Protein AF-A0A932W534-F1 (afdb_monomer)

Mean predicted aligned error: 8.7 Å

Sequence (85 aa):
MSPQLLMNRLLRVILVLLCFELGVILVLIPWSAFWERNFFVDRYPQMIPVLLNSYLRGGISGLGLLDIWIAGALLRRRRRSSRVP

Secondary structure (DSSP, 8-state):
--HHHHHHHHHHHHHHHHHHHHHHHHHHGGGSHHHHSSHHHHH-GGGHHHHT-HHHHHHHHHHHHHHHHHHHHHHHHHHGGG---

Structure (mmCIF, N/CA/C/O backbone):
data_AF-A0A932W534-F1
#
_entry.id   AF-A0A932W534-F1
#
loop_
_atom_site.group_PDB
_atom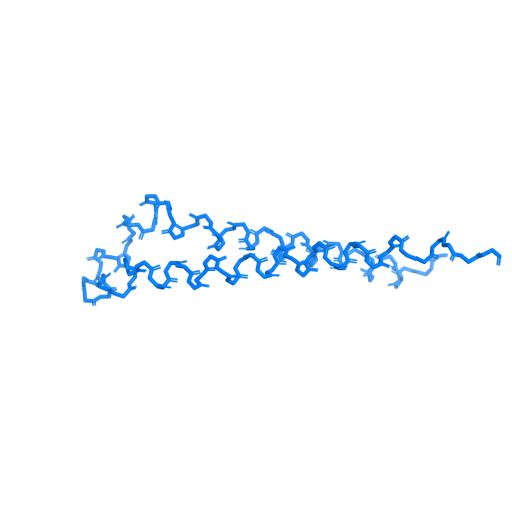_site.id
_atom_site.type_symbol
_atom_site.label_atom_id
_atom_site.label_alt_id
_atom_site.label_comp_id
_atom_site.label_asym_id
_atom_site.label_entity_id
_atom_site.label_seq_id
_atom_site.pdbx_PDB_ins_code
_atom_site.Cartn_x
_atom_site.Cartn_y
_atom_site.Cartn_z
_atom_site.occupancy
_atom_site.B_iso_or_equiv
_atom_site.auth_seq_id
_atom_site.auth_comp_id
_atom_site.auth_asym_id
_atom_site.auth_atom_id
_atom_site.pdbx_PDB_model_num
ATOM 1 N N . MET A 1 1 ? -10.334 3.057 34.601 1.00 55.16 1 MET A N 1
ATOM 2 C CA . MET A 1 1 ? -10.309 2.753 33.152 1.00 55.16 1 MET A CA 1
ATOM 3 C C . MET A 1 1 ? -9.204 1.730 32.929 1.00 55.16 1 MET A C 1
ATOM 5 O O . MET A 1 1 ? -8.049 2.072 33.136 1.00 55.16 1 MET A O 1
ATOM 9 N N . SER A 1 2 ? -9.523 0.461 32.673 1.00 61.50 2 SER A N 1
ATOM 10 C CA . SER A 1 2 ? -8.503 -0.596 32.667 1.00 61.50 2 SER A CA 1
ATOM 11 C C . SER A 1 2 ? -7.550 -0.435 31.465 1.00 61.50 2 SER A C 1
ATOM 13 O O . SER A 1 2 ? -8.024 -0.315 30.331 1.00 61.50 2 SER A O 1
ATOM 15 N N . PRO A 1 3 ? -6.217 -0.429 31.670 1.00 73.81 3 PRO A N 1
ATOM 16 C CA . PRO A 1 3 ? -5.220 -0.205 30.608 1.00 73.81 3 PRO A CA 1
ATOM 17 C C . PRO A 1 3 ? -5.332 -1.199 29.436 1.00 73.81 3 PRO A C 1
ATOM 19 O O . PRO A 1 3 ? -5.043 -0.853 28.292 1.00 73.81 3 PRO A O 1
ATOM 22 N N . GLN A 1 4 ? -5.882 -2.387 29.703 1.00 77.06 4 GLN A N 1
ATOM 23 C CA . GLN A 1 4 ? -6.249 -3.426 28.733 1.00 77.06 4 GLN A CA 1
ATOM 24 C C . GLN A 1 4 ? -7.155 -2.889 27.597 1.00 77.06 4 GLN A C 1
ATOM 26 O O . GLN A 1 4 ? -6.965 -3.201 26.421 1.00 77.06 4 GLN A O 1
ATOM 31 N N . LEU A 1 5 ? -8.143 -2.040 27.924 1.00 77.38 5 LEU A N 1
ATOM 32 C CA . LEU A 1 5 ? -9.067 -1.476 26.930 1.00 77.38 5 LEU A CA 1
ATOM 33 C C . LEU A 1 5 ? -8.412 -0.392 26.071 1.00 77.38 5 LEU A C 1
ATOM 35 O O . LEU A 1 5 ? -8.772 -0.248 24.901 1.00 77.38 5 LEU A O 1
ATOM 39 N N . LEU A 1 6 ? -7.484 0.381 26.641 1.00 81.62 6 LEU A N 1
ATOM 40 C CA . LEU A 1 6 ? -6.755 1.407 25.899 1.00 81.62 6 LEU A CA 1
ATOM 41 C C . LEU A 1 6 ? -5.815 0.750 24.881 1.00 81.62 6 LEU A C 1
ATOM 43 O O . LEU A 1 6 ? -5.829 1.135 23.714 1.00 81.62 6 LEU A O 1
ATOM 47 N N . MET A 1 7 ? -5.111 -0.308 25.296 1.00 84.62 7 MET A N 1
ATOM 48 C CA . MET A 1 7 ? -4.245 -1.117 24.433 1.00 84.62 7 MET A CA 1
ATOM 49 C C . MET A 1 7 ? -5.015 -1.687 23.234 1.00 84.62 7 MET A C 1
ATOM 51 O O . MET A 1 7 ? -4.652 -1.451 22.085 1.00 84.62 7 MET A O 1
ATOM 55 N N . ASN A 1 8 ? -6.156 -2.339 23.479 1.00 85.94 8 ASN A N 1
ATOM 56 C CA . ASN A 1 8 ? -6.983 -2.914 22.412 1.00 85.94 8 ASN A CA 1
ATOM 57 C C . ASN A 1 8 ? -7.564 -1.855 21.460 1.00 85.94 8 ASN A C 1
ATOM 59 O O . ASN A 1 8 ? -7.800 -2.130 20.281 1.00 85.94 8 ASN A O 1
ATOM 63 N N . ARG A 1 9 ? -7.817 -0.634 21.952 1.00 82.56 9 ARG A N 1
ATOM 64 C CA . ARG A 1 9 ? -8.238 0.492 21.107 1.00 82.56 9 ARG A CA 1
ATOM 65 C C . ARG A 1 9 ? -7.091 0.994 20.235 1.00 82.56 9 ARG A C 1
ATOM 67 O O . ARG A 1 9 ? -7.330 1.208 19.050 1.00 82.56 9 ARG A O 1
ATOM 74 N N . LEU A 1 10 ? -5.892 1.150 20.794 1.00 88.88 10 LEU A N 1
ATOM 75 C CA . LEU A 1 10 ? -4.702 1.595 20.066 1.00 88.88 10 LEU A CA 1
ATOM 76 C C . LEU A 1 10 ? -4.302 0.592 18.985 1.00 88.88 10 LEU A C 1
ATOM 78 O O . LEU A 1 10 ? -4.184 0.983 17.829 1.00 88.88 10 LEU A O 1
ATOM 82 N N . LEU A 1 11 ? -4.218 -0.698 19.320 1.00 89.06 11 LEU A N 1
ATOM 83 C CA . LEU A 1 11 ? -3.914 -1.763 18.357 1.00 89.06 11 LEU A CA 1
ATOM 84 C C . LEU A 1 11 ? -4.891 -1.761 17.181 1.00 89.06 11 LEU A C 1
ATOM 86 O O . LEU A 1 11 ? -4.483 -1.884 16.032 1.00 89.06 11 LEU A O 1
ATOM 90 N N . ARG A 1 12 ? -6.185 -1.555 17.449 1.00 85.44 12 ARG A N 1
ATOM 91 C CA . ARG A 1 12 ? -7.196 -1.473 16.389 1.00 85.44 12 ARG A CA 1
ATOM 92 C C . ARG A 1 12 ? -6.998 -0.256 15.486 1.00 85.44 12 ARG A C 1
ATOM 94 O O . ARG A 1 12 ? -7.193 -0.375 14.283 1.00 85.44 12 ARG A O 1
ATOM 101 N N . VAL A 1 13 ? -6.666 0.905 16.050 1.00 87.75 13 VAL A N 1
ATOM 102 C CA . VAL A 1 13 ? -6.406 2.122 15.264 1.00 87.75 13 VAL A CA 1
ATOM 103 C C . VAL A 1 13 ? -5.156 1.941 14.406 1.00 87.75 13 VAL A C 1
ATOM 105 O O . VAL A 1 13 ? -5.209 2.222 13.214 1.00 87.75 13 VAL A O 1
ATOM 108 N N . ILE A 1 14 ? -4.081 1.403 14.983 1.00 90.62 14 ILE A N 1
ATOM 109 C CA . ILE A 1 14 ? -2.834 1.111 14.269 1.00 90.62 14 ILE A CA 1
ATOM 110 C C . ILE A 1 14 ? -3.089 0.119 13.132 1.00 90.62 14 ILE A C 1
ATOM 112 O O . ILE A 1 14 ? -2.669 0.376 12.013 1.00 90.62 14 ILE A O 1
ATOM 116 N N . LEU A 1 15 ? -3.837 -0.961 13.379 1.00 87.19 15 LEU A N 1
ATOM 117 C CA . LEU A 1 15 ? -4.183 -1.942 12.348 1.00 87.19 15 LEU A CA 1
ATOM 118 C C . LEU A 1 15 ? -4.947 -1.299 11.180 1.00 87.19 15 LEU A C 1
ATOM 120 O O . LEU A 1 15 ? -4.639 -1.561 10.026 1.00 87.19 15 LEU A O 1
ATOM 124 N N . VAL A 1 16 ? -5.928 -0.436 11.469 1.00 87.62 16 VAL A N 1
ATOM 125 C CA . VAL A 1 16 ? -6.697 0.272 10.430 1.00 87.62 16 VAL A CA 1
ATOM 126 C C . VAL A 1 16 ? -5.807 1.195 9.609 1.00 87.62 16 VAL A C 1
ATOM 128 O O . VAL A 1 16 ? -5.940 1.216 8.388 1.00 87.62 16 VAL A O 1
ATOM 131 N N . LEU A 1 17 ? -4.922 1.949 10.263 1.00 89.69 17 LEU A N 1
ATOM 132 C CA . LEU A 1 17 ? -3.983 2.838 9.581 1.00 89.69 17 LEU A CA 1
ATOM 133 C C . LEU A 1 17 ? -3.003 2.043 8.718 1.00 89.69 17 LEU A C 1
ATOM 135 O O . LEU A 1 17 ? -2.811 2.395 7.563 1.00 89.69 17 LEU A O 1
ATOM 139 N N . LEU A 1 18 ? -2.472 0.937 9.237 1.00 89.12 18 LEU A N 1
ATOM 140 C CA . LEU A 1 18 ? -1.531 0.080 8.523 1.00 89.12 18 LEU A CA 1
ATOM 141 C C . LEU A 1 18 ? -2.186 -0.607 7.317 1.00 89.12 18 LEU A C 1
ATOM 143 O O . LEU A 1 18 ? -1.623 -0.578 6.231 1.00 89.12 18 LEU A O 1
ATOM 147 N N . CYS A 1 19 ? -3.397 -1.157 7.457 1.00 88.50 19 CYS A N 1
ATOM 148 C CA . CYS A 1 19 ? -4.151 -1.701 6.320 1.00 88.50 19 CYS A CA 1
ATOM 149 C C . CYS A 1 19 ? -4.463 -0.625 5.275 1.00 88.50 19 CYS A C 1
ATOM 151 O O . CYS A 1 19 ? -4.390 -0.888 4.080 1.00 88.50 19 CYS A O 1
ATOM 153 N N . PHE A 1 20 ? -4.808 0.588 5.709 1.00 89.00 20 PHE A N 1
ATOM 154 C CA . PHE A 1 20 ? -5.076 1.691 4.794 1.00 89.00 20 PHE A CA 1
ATOM 155 C C . PHE A 1 20 ? -3.813 2.123 4.040 1.00 89.00 20 PHE A C 1
ATOM 157 O O . PHE A 1 20 ? -3.845 2.248 2.820 1.00 89.00 20 PHE A O 1
ATOM 164 N N . GLU A 1 21 ? -2.703 2.312 4.749 1.00 92.31 21 GLU A N 1
ATOM 165 C CA . GLU A 1 21 ? -1.418 2.704 4.174 1.00 92.31 21 GLU A CA 1
ATOM 166 C C . GLU A 1 21 ? -0.898 1.638 3.203 1.00 92.31 21 GLU A C 1
ATOM 168 O O . GLU A 1 21 ? -0.567 1.958 2.062 1.00 92.31 21 GLU A O 1
ATOM 173 N N . LEU A 1 22 ? -0.939 0.361 3.596 1.00 91.00 22 LEU A N 1
ATOM 174 C CA . LEU A 1 22 ? -0.599 -0.756 2.715 1.00 91.00 22 LEU A CA 1
ATOM 175 C C . LEU A 1 22 ? -1.533 -0.837 1.506 1.00 91.00 22 LEU A C 1
ATOM 177 O O . LEU A 1 22 ? -1.054 -1.024 0.392 1.00 91.00 22 LEU A O 1
ATOM 181 N N . GLY A 1 23 ? -2.838 -0.637 1.690 1.00 90.62 23 GLY A N 1
ATOM 182 C CA . GLY A 1 23 ? -3.795 -0.625 0.588 1.00 90.62 23 GLY A CA 1
ATOM 183 C C . GLY A 1 23 ? -3.508 0.489 -0.421 1.00 90.62 23 GLY A C 1
ATOM 184 O O . GLY A 1 23 ? -3.514 0.248 -1.627 1.00 90.62 23 GLY A O 1
ATOM 185 N N . VAL A 1 24 ? -3.170 1.692 0.051 1.00 91.38 24 VAL A N 1
ATOM 186 C CA . VAL A 1 24 ? -2.760 2.814 -0.810 1.00 91.38 24 VAL A CA 1
ATOM 187 C C . VAL A 1 24 ? -1.463 2.490 -1.551 1.00 91.38 24 VAL A C 1
ATOM 189 O O . VAL A 1 24 ? -1.380 2.711 -2.759 1.00 91.38 24 VAL A O 1
ATOM 192 N N . ILE A 1 25 ? -0.472 1.917 -0.867 1.00 92.12 25 ILE A N 1
ATOM 193 C CA . ILE A 1 25 ? 0.790 1.487 -1.481 1.00 92.12 25 ILE A CA 1
ATOM 194 C C . ILE A 1 25 ? 0.525 0.432 -2.564 1.00 92.12 25 ILE A C 1
ATOM 196 O O . ILE A 1 25 ? 1.016 0.580 -3.679 1.00 92.12 25 ILE A O 1
ATOM 200 N N . LEU A 1 26 ? -0.297 -0.585 -2.295 1.00 90.50 26 LEU A N 1
ATOM 201 C CA . LEU A 1 26 ? -0.651 -1.629 -3.266 1.00 90.50 26 LEU A CA 1
ATOM 202 C C . LEU A 1 26 ? -1.426 -1.079 -4.469 1.00 90.50 26 LEU A C 1
ATOM 204 O O . LEU A 1 26 ? -1.284 -1.583 -5.582 1.00 90.50 26 LEU A O 1
ATOM 208 N N . VAL A 1 27 ? -2.225 -0.029 -4.280 1.00 91.50 27 VAL A N 1
ATOM 209 C CA . VAL A 1 27 ? -2.901 0.647 -5.391 1.00 91.50 27 VAL A CA 1
ATOM 210 C C . VAL A 1 27 ? -1.925 1.480 -6.210 1.00 91.50 27 VAL A C 1
ATOM 212 O O . VAL A 1 27 ? -2.014 1.435 -7.426 1.00 91.50 27 VAL A O 1
ATOM 215 N N . LEU A 1 28 ? -1.006 2.224 -5.592 1.00 90.69 28 LEU A N 1
ATOM 216 C CA . LEU A 1 28 ? -0.169 3.204 -6.296 1.00 90.69 28 LEU A CA 1
ATOM 217 C C . LEU A 1 28 ? 1.111 2.613 -6.887 1.00 90.69 28 LEU A C 1
ATOM 219 O O . LEU A 1 28 ? 1.494 2.980 -7.998 1.00 90.69 28 LEU A O 1
ATOM 223 N N . ILE A 1 29 ? 1.770 1.703 -6.167 1.00 89.06 29 ILE A N 1
ATOM 224 C CA . ILE A 1 29 ? 3.057 1.130 -6.570 1.00 89.06 29 ILE A CA 1
ATOM 225 C C . ILE A 1 29 ? 2.999 0.546 -7.990 1.00 89.06 29 ILE A C 1
ATOM 227 O O . ILE A 1 29 ? 3.814 0.987 -8.797 1.00 89.06 29 ILE A O 1
A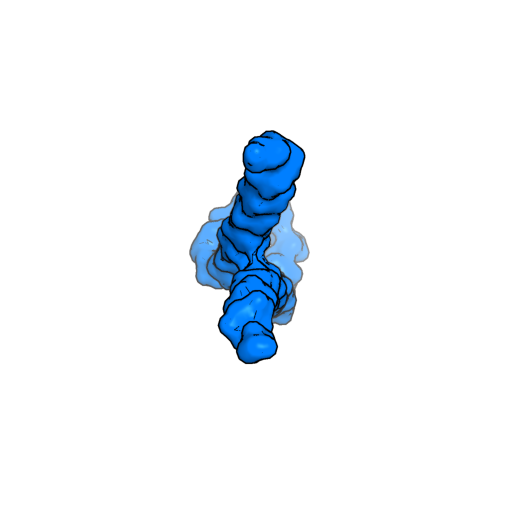TOM 231 N N . PRO A 1 30 ? 2.030 -0.314 -8.372 1.00 85.25 30 PRO A N 1
ATOM 232 C CA . PRO A 1 30 ? 1.997 -0.943 -9.699 1.00 85.25 30 PRO A CA 1
ATOM 233 C C . PRO A 1 30 ? 1.865 0.031 -10.882 1.00 85.25 30 PRO A C 1
ATOM 235 O O . PRO A 1 30 ? 2.128 -0.342 -12.026 1.00 85.25 30 PRO A O 1
ATOM 238 N N . TRP A 1 31 ? 1.434 1.267 -10.621 1.00 85.44 31 TRP A N 1
ATOM 239 C CA . TRP A 1 31 ? 1.242 2.324 -11.622 1.00 85.44 31 TRP A CA 1
ATOM 240 C C . TRP A 1 31 ? 2.315 3.408 -11.549 1.00 85.44 31 TRP A C 1
ATOM 242 O O . TRP A 1 31 ? 2.302 4.355 -12.332 1.00 85.44 31 TRP A O 1
ATOM 252 N N . SER A 1 32 ? 3.239 3.291 -10.601 1.00 86.19 32 SER A N 1
ATOM 253 C CA . SER A 1 32 ? 4.341 4.224 -10.448 1.00 86.19 32 SER A CA 1
ATOM 254 C C . SER A 1 32 ? 5.495 3.869 -11.387 1.00 86.19 32 SER A C 1
ATOM 256 O O . SER A 1 32 ? 5.748 2.701 -11.681 1.00 86.19 32 SER A O 1
ATOM 258 N N . ALA A 1 33 ? 6.273 4.876 -11.792 1.00 81.12 33 ALA A N 1
ATOM 259 C CA . ALA A 1 33 ? 7.517 4.649 -12.531 1.00 81.12 33 ALA A CA 1
ATOM 260 C C . ALA A 1 33 ? 8.534 3.805 -11.728 1.00 81.12 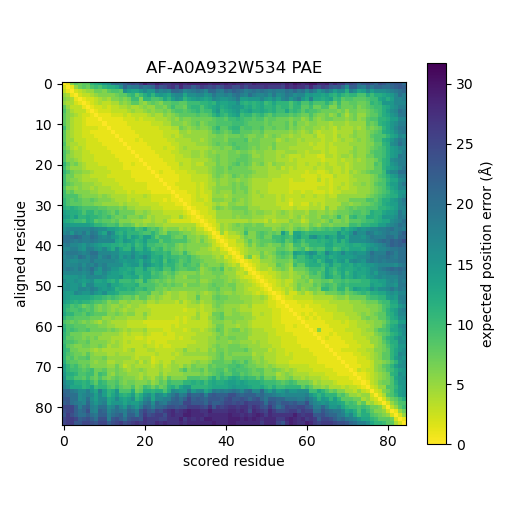33 ALA A C 1
ATOM 262 O O . ALA A 1 33 ? 9.374 3.129 -12.319 1.00 81.12 33 ALA A O 1
ATOM 263 N N . PHE A 1 34 ? 8.412 3.792 -10.392 1.00 81.25 34 PHE A N 1
ATOM 264 C CA . PHE A 1 34 ? 9.177 2.944 -9.469 1.00 81.25 34 PHE A CA 1
ATOM 265 C C . PHE A 1 34 ? 8.815 1.455 -9.521 1.00 81.25 34 PHE A C 1
ATOM 267 O O . PHE A 1 3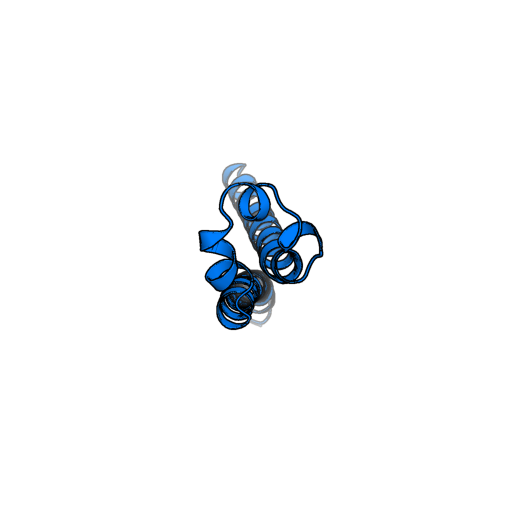4 ? 9.458 0.685 -8.815 1.00 81.25 34 PHE A O 1
ATOM 274 N N . TRP A 1 35 ? 7.779 1.056 -10.270 1.00 81.44 35 TRP A N 1
ATOM 275 C CA . TRP A 1 35 ? 7.441 -0.349 -10.539 1.00 81.44 35 TRP A CA 1
ATOM 276 C C . TRP A 1 35 ? 7.946 -0.844 -11.898 1.00 81.44 35 TRP A C 1
ATOM 278 O O . TRP A 1 35 ? 8.085 -2.050 -12.112 1.00 81.44 35 TRP A O 1
ATOM 288 N N . GLU A 1 36 ? 8.272 0.077 -12.801 1.00 75.19 36 GLU A N 1
ATOM 289 C CA . GLU A 1 36 ? 8.843 -0.240 -14.112 1.00 75.19 36 GLU A CA 1
ATOM 290 C C . GLU A 1 36 ? 10.372 -0.153 -14.121 1.00 75.19 36 GLU A C 1
ATOM 292 O O . GLU A 1 36 ? 11.024 -0.853 -14.892 1.00 75.19 36 GLU A O 1
ATOM 297 N N . ARG A 1 37 ? 10.953 0.680 -13.250 1.00 74.38 37 ARG A N 1
ATOM 298 C CA . ARG A 1 37 ? 12.397 0.912 -13.122 1.00 74.38 37 ARG A CA 1
ATOM 299 C C . ARG A 1 37 ? 12.902 0.434 -11.766 1.00 74.38 37 ARG A C 1
ATOM 301 O O . ARG A 1 37 ? 13.236 1.233 -10.892 1.00 74.38 37 ARG A O 1
ATOM 308 N N . ASN A 1 38 ? 12.938 -0.880 -11.582 1.00 72.25 38 ASN A N 1
ATOM 309 C CA . ASN A 1 38 ? 13.287 -1.496 -10.305 1.00 72.25 38 ASN A CA 1
ATOM 310 C C . ASN A 1 38 ? 14.326 -2.568 -10.556 1.00 72.25 38 ASN A C 1
ATOM 312 O O . ASN A 1 38 ? 14.293 -3.267 -11.566 1.00 72.25 38 ASN A O 1
ATOM 316 N N . PHE A 1 39 ? 15.174 -2.768 -9.553 1.00 68.12 39 PHE A N 1
ATOM 317 C CA . PHE A 1 39 ? 16.241 -3.760 -9.568 1.00 68.12 39 PHE A CA 1
ATOM 318 C C . PHE A 1 39 ? 15.779 -5.155 -10.026 1.00 68.12 39 PHE A C 1
ATOM 320 O O . PHE A 1 39 ? 16.539 -5.871 -10.658 1.00 68.12 39 PHE A O 1
ATOM 327 N N . PHE A 1 40 ? 14.529 -5.546 -9.758 1.00 67.44 40 PHE A N 1
ATOM 328 C CA . PHE A 1 40 ? 13.968 -6.828 -10.202 1.00 67.44 40 PHE A CA 1
ATOM 329 C C . PHE A 1 40 ? 13.774 -6.934 -11.720 1.00 67.44 40 PHE 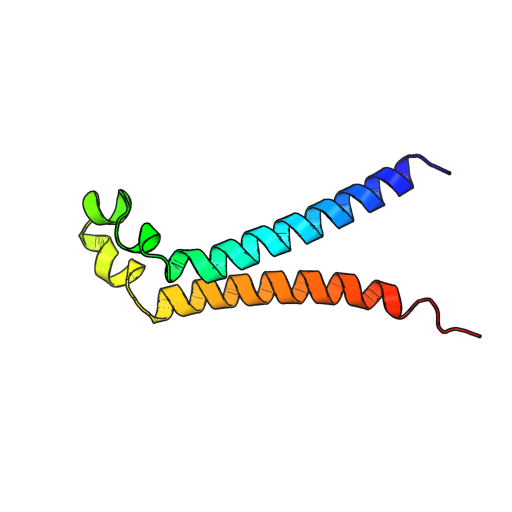A C 1
ATOM 331 O O . PHE A 1 40 ? 14.017 -8.000 -12.278 1.00 67.44 40 PHE A O 1
ATOM 338 N N . VAL A 1 41 ? 13.372 -5.845 -12.379 1.00 71.38 41 VAL A N 1
ATOM 339 C CA . VAL A 1 41 ? 13.239 -5.764 -13.843 1.00 71.38 41 VAL A CA 1
ATOM 340 C C . VAL A 1 41 ? 14.626 -5.828 -14.485 1.00 71.38 41 VAL A C 1
ATOM 342 O O . VAL A 1 41 ? 14.828 -6.594 -15.424 1.00 71.38 41 VAL A O 1
ATOM 345 N N . ASP A 1 42 ? 15.597 -5.112 -13.908 1.00 74.38 42 ASP A N 1
ATOM 346 C CA . ASP A 1 42 ? 16.984 -5.089 -14.390 1.00 74.38 42 ASP A CA 1
ATOM 347 C C . ASP A 1 42 ? 17.719 -6.418 -14.145 1.00 74.38 42 ASP A C 1
ATOM 349 O O . ASP A 1 42 ? 18.522 -6.865 -14.965 1.00 74.38 42 ASP A O 1
ATOM 353 N N . ARG A 1 43 ? 17.452 -7.082 -13.013 1.00 78.06 43 ARG A N 1
ATOM 354 C CA . ARG A 1 43 ? 18.110 -8.336 -12.617 1.00 78.06 43 ARG A CA 1
ATOM 355 C C . ARG A 1 43 ? 17.464 -9.567 -13.254 1.00 78.06 43 ARG A C 1
ATOM 357 O O . ARG A 1 43 ? 18.181 -10.522 -13.550 1.00 78.06 43 ARG A O 1
ATOM 364 N N . TYR A 1 44 ? 16.146 -9.556 -13.455 1.00 75.69 44 TYR A N 1
ATOM 365 C CA . TYR A 1 44 ? 15.368 -10.690 -13.961 1.00 75.69 44 TYR A CA 1
ATOM 366 C C . TYR A 1 44 ? 14.435 -10.267 -15.106 1.00 75.69 44 TYR A C 1
ATOM 368 O O . TYR A 1 44 ? 13.210 -10.224 -14.940 1.00 75.69 44 TYR A O 1
ATOM 376 N N . PRO A 1 45 ? 14.985 -10.046 -16.314 1.00 75.25 45 PRO A N 1
ATOM 377 C CA . PRO A 1 45 ? 14.203 -9.625 -17.476 1.00 75.25 45 PRO A CA 1
ATOM 378 C C . PRO A 1 45 ? 13.112 -10.630 -17.886 1.00 75.25 45 PRO A C 1
ATOM 380 O O . PRO A 1 45 ? 12.149 -10.276 -18.557 1.00 75.25 45 PRO A O 1
ATOM 383 N N . GLN A 1 46 ? 13.207 -11.886 -17.441 1.00 77.19 46 GLN A N 1
ATOM 384 C CA . GLN A 1 46 ? 12.200 -12.919 -17.706 1.00 77.19 46 GLN A CA 1
ATOM 385 C C . GLN A 1 46 ? 10.892 -12.720 -16.922 1.00 77.19 46 GLN A C 1
ATOM 387 O O . GLN A 1 46 ? 9.854 -13.240 -17.322 1.00 77.19 46 GLN A O 1
ATOM 392 N N . MET A 1 47 ? 10.913 -11.949 -15.829 1.00 71.81 47 MET A N 1
ATOM 393 C CA . MET A 1 47 ? 9.719 -11.655 -15.023 1.00 71.81 47 MET A CA 1
ATOM 394 C C . MET A 1 47 ? 8.957 -10.419 -15.522 1.00 71.81 47 MET A C 1
ATOM 396 O O . MET A 1 47 ? 7.817 -10.203 -15.116 1.00 71.81 47 MET A O 1
ATOM 400 N N . ILE A 1 48 ? 9.548 -9.640 -16.434 1.00 76.88 48 ILE A N 1
ATOM 401 C CA . ILE A 1 48 ? 8.955 -8.454 -17.071 1.00 76.88 48 ILE A CA 1
ATOM 402 C C . ILE A 1 48 ? 7.551 -8.708 -17.638 1.00 76.88 48 ILE A C 1
ATOM 404 O O . ILE A 1 48 ? 6.646 -7.952 -17.282 1.00 76.88 48 ILE A O 1
ATOM 408 N N . PRO A 1 49 ? 7.304 -9.750 -18.460 1.00 76.81 49 PRO A N 1
ATOM 409 C CA . PRO A 1 49 ? 5.974 -9.985 -19.026 1.00 76.81 49 PRO A CA 1
ATOM 410 C C . PRO A 1 49 ? 4.902 -10.296 -17.974 1.00 76.81 49 PRO A C 1
ATOM 412 O O . PRO A 1 49 ? 3.719 -10.151 -18.268 1.00 76.81 49 PRO A O 1
ATOM 415 N N . VAL A 1 50 ? 5.290 -10.700 -16.758 1.00 77.62 50 VAL A N 1
ATOM 416 C CA . VAL A 1 50 ? 4.370 -10.934 -15.636 1.00 77.62 50 VAL A CA 1
ATOM 417 C C . VAL A 1 50 ? 4.211 -9.665 -14.792 1.00 77.62 50 VAL A C 1
ATOM 419 O O . VAL A 1 50 ? 3.085 -9.252 -14.529 1.00 77.62 50 VAL A O 1
ATOM 422 N N . LEU A 1 51 ? 5.312 -9.005 -14.412 1.00 73.50 51 LEU A N 1
ATOM 423 C CA . LEU A 1 51 ? 5.315 -7.794 -13.575 1.00 73.50 51 LEU A CA 1
ATOM 424 C C . LEU A 1 51 ? 4.718 -6.565 -14.277 1.00 73.50 51 LEU A C 1
ATOM 426 O O . LEU A 1 51 ? 4.051 -5.746 -13.643 1.00 73.50 51 LEU A O 1
ATOM 430 N N . LEU A 1 52 ? 4.946 -6.419 -15.584 1.00 77.88 52 LEU A N 1
ATOM 431 C CA . LEU A 1 52 ? 4.374 -5.333 -16.382 1.00 77.88 52 LEU A CA 1
ATOM 432 C C . LEU A 1 52 ? 2.979 -5.669 -16.922 1.00 77.88 52 LEU A C 1
ATOM 434 O O . LEU A 1 52 ? 2.363 -4.827 -17.570 1.00 77.88 52 LEU A O 1
ATOM 438 N N . ASN A 1 53 ? 2.455 -6.864 -16.644 1.00 85.75 53 ASN A N 1
ATOM 439 C CA . ASN A 1 53 ? 1.136 -7.255 -17.111 1.00 85.75 53 ASN A CA 1
ATOM 440 C C . ASN A 1 53 ? 0.036 -6.418 -16.438 1.00 85.75 53 ASN A C 1
ATOM 442 O O . ASN A 1 53 ? -0.067 -6.377 -15.209 1.00 85.75 53 ASN A O 1
ATOM 446 N N . SER A 1 54 ? -0.838 -5.806 -17.239 1.00 84.31 54 SER A N 1
ATOM 447 C CA . SER A 1 54 ? -1.973 -5.016 -16.750 1.00 84.31 54 SER A CA 1
ATOM 448 C C . SER A 1 54 ? -2.933 -5.821 -15.864 1.00 84.31 54 SER A C 1
ATOM 450 O O . SER A 1 54 ? -3.508 -5.253 -14.939 1.00 84.31 54 SER A O 1
ATOM 452 N N . TYR A 1 55 ? -3.068 -7.137 -16.076 1.00 87.56 55 TYR A N 1
ATOM 453 C CA . TYR A 1 55 ? -3.877 -8.011 -15.218 1.00 87.56 55 TYR A CA 1
ATOM 454 C C . TYR A 1 55 ? -3.281 -8.158 -13.816 1.00 87.56 55 TYR A C 1
ATOM 456 O O . TYR A 1 55 ? -4.011 -8.083 -12.830 1.00 87.56 55 TYR A O 1
ATOM 464 N N . LEU A 1 56 ? -1.958 -8.323 -13.711 1.00 87.12 56 LEU A N 1
ATOM 465 C CA . LEU A 1 56 ? -1.278 -8.433 -12.419 1.00 87.12 56 LEU A CA 1
ATOM 466 C C . LEU A 1 56 ? -1.374 -7.109 -11.654 1.00 87.12 56 LEU A C 1
ATOM 468 O O . LEU A 1 56 ? -1.737 -7.100 -10.480 1.00 87.12 56 LEU A O 1
ATOM 472 N N . ARG A 1 57 ? -1.127 -5.987 -12.341 1.00 88.81 57 ARG A N 1
ATOM 473 C CA . ARG A 1 57 ? -1.275 -4.640 -11.768 1.00 88.81 57 ARG A CA 1
ATOM 474 C C . ARG A 1 57 ? -2.701 -4.403 -11.275 1.00 88.81 57 ARG A C 1
ATOM 476 O O . ARG A 1 57 ? -2.885 -3.982 -10.138 1.00 88.81 57 ARG A O 1
ATOM 483 N N . GLY A 1 58 ? -3.699 -4.755 -12.087 1.00 90.88 58 GLY A N 1
ATOM 484 C CA . GLY A 1 58 ? -5.110 -4.689 -11.708 1.00 90.88 58 GLY A CA 1
ATOM 485 C C . GLY A 1 58 ? -5.448 -5.570 -10.503 1.00 90.88 58 GLY A C 1
ATOM 486 O O . GLY A 1 58 ? -6.167 -5.124 -9.614 1.00 90.88 58 GLY A O 1
ATOM 487 N N . GLY A 1 59 ? -4.890 -6.781 -10.424 1.00 93.12 59 GLY A N 1
ATOM 488 C CA . GLY A 1 59 ? -5.060 -7.679 -9.279 1.00 93.12 59 GLY A CA 1
ATOM 489 C C . GLY A 1 59 ? -4.464 -7.118 -7.985 1.00 93.12 59 GLY A C 1
ATOM 490 O O . GLY A 1 59 ? -5.136 -7.109 -6.955 1.00 93.12 59 GLY A O 1
ATOM 491 N N . ILE A 1 60 ? -3.238 -6.589 -8.044 1.00 90.56 60 ILE A N 1
ATOM 492 C CA . ILE A 1 60 ? -2.554 -5.977 -6.893 1.00 90.56 60 ILE A CA 1
ATOM 493 C C . ILE A 1 60 ? -3.304 -4.719 -6.428 1.00 90.56 60 ILE A C 1
ATOM 495 O O . ILE A 1 60 ? -3.566 -4.561 -5.235 1.00 90.56 60 ILE A O 1
ATOM 499 N N . SER A 1 61 ? -3.731 -3.857 -7.355 1.00 92.62 61 SER A N 1
ATOM 500 C CA . SER A 1 61 ? -4.534 -2.679 -7.011 1.00 92.62 61 SER A CA 1
ATOM 501 C C . SER A 1 61 ? -5.924 -3.051 -6.488 1.00 92.62 61 SER A C 1
ATOM 503 O O . SER A 1 61 ? -6.422 -2.411 -5.566 1.00 92.62 61 SER A O 1
ATOM 505 N N . GLY A 1 62 ? -6.544 -4.105 -7.024 1.00 92.31 62 GLY A N 1
ATOM 506 C CA . GLY A 1 62 ? -7.803 -4.648 -6.517 1.00 92.31 62 GLY A CA 1
ATOM 507 C C . GLY A 1 62 ? -7.684 -5.124 -5.069 1.00 92.31 62 GLY A C 1
ATOM 508 O O . GLY A 1 62 ? -8.557 -4.822 -4.257 1.00 92.31 62 GLY A O 1
ATOM 509 N N . LEU A 1 63 ? -6.576 -5.786 -4.720 1.00 93.56 63 LEU A N 1
ATOM 510 C CA . LEU A 1 63 ? -6.270 -6.171 -3.342 1.00 93.56 63 LEU A CA 1
ATOM 511 C C . LEU A 1 63 ? -6.151 -4.937 -2.432 1.00 93.56 63 LEU A C 1
ATOM 513 O O . LEU A 1 63 ? -6.811 -4.877 -1.398 1.00 93.56 63 LEU A O 1
ATOM 517 N N . GLY A 1 64 ? -5.409 -3.911 -2.858 1.00 92.25 64 GLY A N 1
ATOM 518 C CA . GLY A 1 64 ? -5.277 -2.677 -2.078 1.00 92.25 64 GLY A CA 1
ATOM 519 C C . GLY A 1 64 ? -6.601 -1.923 -1.884 1.00 92.25 64 GLY A C 1
ATOM 520 O O . GLY A 1 64 ? -6.862 -1.377 -0.810 1.00 92.25 64 GLY A O 1
ATOM 521 N N . LEU A 1 65 ? -7.498 -1.951 -2.877 1.00 91.44 65 LEU A N 1
ATOM 522 C CA . LEU A 1 65 ? -8.860 -1.424 -2.735 1.00 91.44 65 LEU A CA 1
ATOM 523 C C . LEU A 1 65 ? -9.691 -2.218 -1.715 1.00 91.44 65 LEU A C 1
ATOM 525 O O . LEU A 1 65 ? -10.464 -1.612 -0.967 1.00 91.44 65 LEU A O 1
ATOM 529 N N . LEU A 1 66 ? -9.535 -3.546 -1.652 1.00 91.56 66 LEU A N 1
ATOM 530 C CA . LEU A 1 66 ? -10.184 -4.376 -0.631 1.00 91.56 66 LEU A CA 1
ATOM 531 C C . LEU A 1 66 ? -9.686 -4.015 0.773 1.00 91.56 66 LEU A C 1
ATOM 533 O O . LEU A 1 66 ? -10.512 -3.850 1.673 1.00 91.56 66 LEU A O 1
ATOM 537 N N . ASP A 1 67 ? -8.380 -3.809 0.953 1.00 89.12 67 ASP A N 1
ATOM 538 C CA . ASP A 1 67 ? -7.802 -3.391 2.236 1.00 89.12 67 ASP A CA 1
ATOM 539 C C . ASP A 1 67 ? -8.365 -2.038 2.704 1.00 89.12 67 ASP A C 1
ATOM 541 O O . ASP A 1 67 ? -8.829 -1.901 3.844 1.00 89.12 67 ASP A O 1
ATOM 545 N N . ILE A 1 68 ? -8.435 -1.052 1.802 1.00 88.06 68 ILE A N 1
ATOM 546 C CA . ILE A 1 68 ? -9.041 0.262 2.077 1.00 88.06 68 ILE A CA 1
ATOM 547 C C . ILE A 1 68 ? -10.533 0.117 2.413 1.00 88.06 68 ILE A C 1
ATOM 549 O O . ILE A 1 68 ? -11.042 0.763 3.340 1.00 88.06 68 ILE A O 1
ATOM 553 N N . TRP A 1 69 ? -11.260 -0.740 1.690 1.00 88.81 69 TRP A N 1
ATOM 554 C CA . TRP A 1 69 ? -12.679 -0.964 1.945 1.00 88.81 69 TRP A CA 1
ATOM 555 C C . TRP A 1 69 ? -12.913 -1.605 3.317 1.00 88.81 69 TRP A C 1
ATOM 557 O O . TRP A 1 69 ? -13.781 -1.134 4.063 1.00 88.81 69 TRP A O 1
ATOM 567 N N . ILE A 1 70 ? -12.128 -2.616 3.693 1.00 87.00 70 ILE A N 1
ATOM 568 C CA . ILE A 1 70 ? -12.192 -3.264 5.009 1.00 87.00 70 ILE A CA 1
ATOM 569 C C . ILE A 1 70 ? -11.891 -2.248 6.117 1.00 87.00 70 ILE A C 1
ATOM 571 O O . ILE A 1 70 ? -12.662 -2.153 7.080 1.00 87.00 70 ILE A O 1
ATOM 575 N N . ALA A 1 71 ? -10.851 -1.425 5.956 1.00 83.88 71 ALA A N 1
ATOM 576 C CA . ALA A 1 71 ? -10.509 -0.353 6.890 1.00 83.88 71 ALA A CA 1
ATOM 577 C C . ALA A 1 71 ? -11.687 0.628 7.088 1.00 83.88 71 ALA A C 1
ATOM 579 O O . ALA A 1 71 ? -12.115 0.899 8.219 1.00 83.88 71 ALA A O 1
ATOM 580 N N . GLY A 1 72 ? -12.303 1.089 5.994 1.00 83.12 72 GLY A N 1
ATOM 581 C CA . GLY A 1 72 ? -13.479 1.963 6.035 1.00 83.12 72 GLY A CA 1
ATOM 582 C C . GLY A 1 72 ? -14.741 1.281 6.587 1.00 83.12 72 GLY A C 1
ATOM 583 O O . GLY A 1 72 ? -15.560 1.908 7.268 1.00 83.12 72 GLY A O 1
ATOM 584 N N . ALA A 1 73 ? -14.927 -0.015 6.334 1.00 84.31 73 ALA A N 1
ATOM 585 C CA . ALA A 1 73 ? -16.030 -0.802 6.882 1.00 84.31 73 ALA A CA 1
ATOM 586 C C . ALA A 1 73 ? -15.903 -0.970 8.404 1.00 84.31 73 ALA A C 1
ATOM 588 O O . ALA A 1 73 ? -16.899 -0.814 9.123 1.00 84.31 73 ALA A O 1
ATOM 589 N N . LEU A 1 74 ? -14.687 -1.202 8.908 1.00 78.62 74 LEU A N 1
ATOM 590 C CA . LEU A 1 74 ? -14.414 -1.286 10.341 1.00 78.62 74 LEU A CA 1
ATOM 591 C C . LEU A 1 74 ? -14.696 0.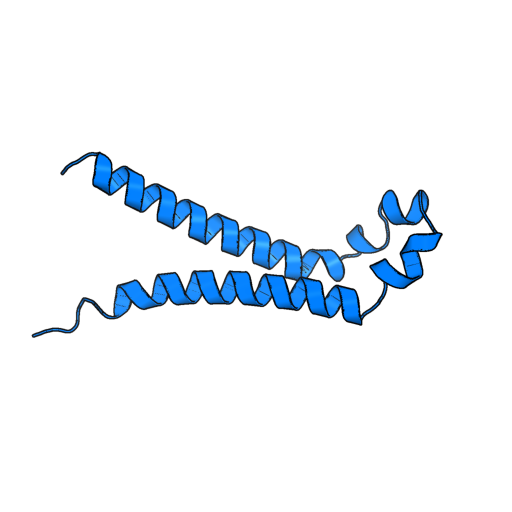049 11.047 1.00 78.62 74 LEU A C 1
ATOM 593 O O . LEU A 1 74 ? -15.262 0.059 12.144 1.00 78.62 74 LEU A O 1
ATOM 597 N N . LEU A 1 75 ? -14.391 1.174 10.391 1.00 76.94 75 LEU A N 1
ATOM 598 C CA . LEU A 1 75 ? -14.707 2.510 10.897 1.00 76.94 75 LEU A CA 1
ATOM 599 C C . LEU A 1 75 ? -16.224 2.773 10.935 1.00 76.94 75 LEU A C 1
ATOM 601 O O . LEU A 1 75 ? -16.746 3.289 11.927 1.00 76.94 75 LEU A O 1
ATOM 605 N N . ARG A 1 76 ? -16.963 2.364 9.893 1.00 76.50 76 ARG A N 1
ATOM 606 C CA . ARG A 1 76 ? -18.429 2.521 9.820 1.00 76.50 76 ARG A CA 1
ATOM 607 C C . ARG A 1 76 ? -19.175 1.718 10.885 1.00 76.50 76 ARG A C 1
ATOM 609 O O . ARG A 1 76 ? -20.168 2.219 11.415 1.00 76.50 76 ARG A O 1
ATOM 616 N N . ARG A 1 77 ? -18.689 0.528 11.265 1.00 64.81 77 ARG A N 1
ATOM 617 C CA . ARG A 1 77 ? -19.307 -0.283 12.336 1.00 64.81 77 ARG A CA 1
ATOM 618 C C . ARG A 1 77 ? -19.354 0.439 13.690 1.00 64.81 77 ARG A C 1
ATOM 620 O O . ARG A 1 77 ? -20.279 0.190 14.455 1.00 64.81 77 ARG A O 1
ATOM 627 N N . ARG A 1 78 ? -18.452 1.394 13.967 1.00 59.09 78 ARG A N 1
ATOM 628 C CA . ARG A 1 78 ? -18.521 2.221 15.190 1.00 59.09 78 ARG A CA 1
ATOM 629 C C . ARG A 1 78 ? -19.648 3.256 15.189 1.00 59.09 78 ARG A C 1
ATOM 631 O O . ARG A 1 78 ? -20.109 3.613 16.266 1.00 59.09 78 ARG A O 1
ATOM 638 N N . ARG A 1 79 ? -20.116 3.725 14.025 1.00 58.28 79 ARG A N 1
ATOM 639 C CA . ARG A 1 79 ? -21.165 4.763 13.951 1.00 58.28 79 ARG A CA 1
ATOM 640 C C . ARG A 1 79 ? -22.584 4.232 14.182 1.00 58.28 79 ARG A C 1
ATOM 642 O O . ARG A 1 79 ? -23.474 5.023 14.459 1.00 58.28 79 ARG A O 1
ATOM 649 N N . ARG A 1 80 ? -22.817 2.919 14.068 1.00 58.06 80 ARG A N 1
ATOM 650 C CA . ARG A 1 80 ? -24.159 2.324 14.243 1.00 58.06 80 ARG A CA 1
ATOM 651 C C . ARG A 1 80 ? -24.539 2.013 15.696 1.00 58.06 80 ARG A C 1
ATOM 653 O O . ARG A 1 80 ? -25.706 1.758 15.944 1.00 58.06 80 ARG A O 1
ATOM 660 N N . SER A 1 81 ? -23.606 2.077 16.649 1.00 56.03 81 SER A N 1
ATOM 661 C CA . SER A 1 81 ? -23.861 1.717 18.058 1.00 56.03 81 SER A CA 1
ATOM 662 C C . SER A 1 81 ? -24.300 2.890 18.953 1.00 56.03 81 SER A C 1
ATOM 664 O O . SER A 1 81 ? -24.247 2.769 20.172 1.00 56.03 81 SER A O 1
ATOM 666 N N . SER A 1 82 ? -24.697 4.028 18.378 1.00 53.12 82 SER A N 1
ATOM 667 C CA . SER A 1 82 ? -25.203 5.203 19.112 1.00 53.12 82 SER A CA 1
ATOM 668 C C . SER A 1 82 ? -26.628 5.600 18.708 1.00 53.12 82 SER A C 1
ATOM 670 O O . SER A 1 82 ? -27.059 6.722 18.952 1.00 53.12 82 SER A O 1
ATOM 672 N N . ARG A 1 83 ? -27.373 4.682 18.083 1.00 54.62 83 ARG A N 1
ATOM 673 C CA . ARG A 1 83 ? -28.811 4.824 17.829 1.00 54.62 83 ARG A CA 1
ATOM 674 C C . ARG A 1 83 ? -29.550 3.632 18.425 1.00 54.62 83 ARG A C 1
ATOM 676 O O . ARG A 1 83 ? -29.975 2.747 17.692 1.00 54.62 83 ARG A O 1
ATOM 683 N N . VAL A 1 84 ? -29.660 3.602 19.746 1.00 55.62 84 VAL A N 1
ATOM 684 C CA . VAL A 1 84 ? -30.730 2.865 20.423 1.00 55.62 84 VAL A 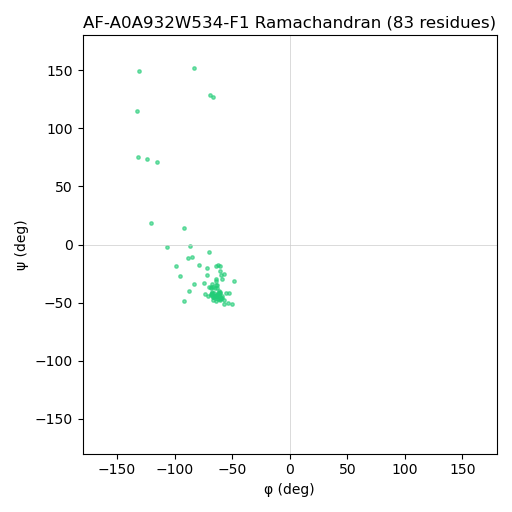CA 1
ATOM 685 C C . VAL A 1 84 ? -31.302 3.835 21.466 1.00 55.62 84 VAL A C 1
ATOM 687 O O . VAL A 1 84 ? -30.513 4.297 22.293 1.00 55.62 84 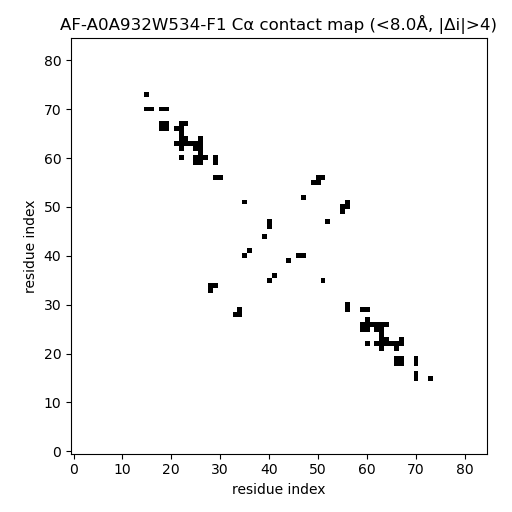VAL A O 1
ATOM 690 N N . PRO A 1 85 ? -32.574 4.258 21.328 1.00 48.56 85 PRO A N 1
ATOM 691 C CA . PRO A 1 85 ? -33.263 5.128 22.282 1.00 48.56 85 PRO A CA 1
ATOM 692 C C . PRO A 1 85 ? -33.563 4.423 23.608 1.00 48.56 85 PRO A C 1
ATOM 694 O O . PRO A 1 85 ? -33.616 3.171 23.613 1.00 48.56 85 PRO A O 1
#

Radius of gyration: 18.68 Å; Cα contacts (8 Å, |Δi|>4): 51; chains: 1; bounding box: 51×18×52 Å

pLDDT: mean 80.5, std 11.28, range [48.56, 93.56]

Solvent-acce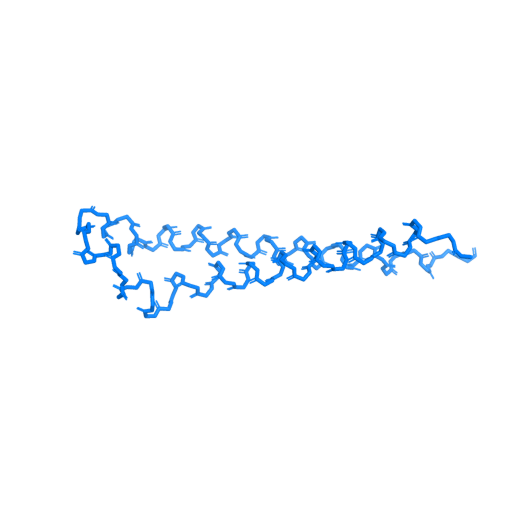ssible surface area (backbone atoms only — not comparable to full-atom values): 4731 Å² total; per-residue (Å²): 132,66,68,70,60,54,50,57,50,49,53,51,52,51,50,37,50,49,38,33,53,50,10,51,46,37,42,46,43,65,75,35,70,73,60,69,67,35,71,61,46,77,73,37,64,84,49,38,79,56,72,70,24,67,66,51,36,50,50,44,22,50,50,12,50,50,34,37,48,50,35,52,50,62,57,52,63,65,69,64,79,78,74,76,135

Foldseek 3Di:
DDVVVVVVVVVLVVLLVVLLVLLVCLQVVLVDPCQVPDPCCVVPVVCCCVSVDPVNSVVSNVSSVVSNVVSVVVVVVVVPPPPDD